Protein AF-A0A963WCE7-F1 (afdb_monomer_lite)

Structure (mmCIF, N/CA/C/O backbone):
data_AF-A0A963WCE7-F1
#
_entry.id   AF-A0A963WCE7-F1
#
loop_
_atom_site.group_PDB
_atom_site.id
_atom_site.type_symbol
_atom_site.label_atom_id
_atom_site.label_alt_id
_atom_site.label_comp_id
_atom_site.label_asym_id
_atom_site.label_entity_id
_atom_site.label_seq_id
_atom_site.pdbx_PDB_ins_code
_atom_site.Cartn_x
_atom_site.Cartn_y
_atom_site.Cartn_z
_atom_site.occupancy
_atom_site.B_iso_or_equiv
_atom_site.auth_seq_id
_atom_site.auth_comp_id
_atom_site.auth_asym_id
_atom_site.auth_atom_id
_atom_site.pdbx_PDB_model_num
ATOM 1 N N . LEU A 1 1 ? -7.561 3.337 9.18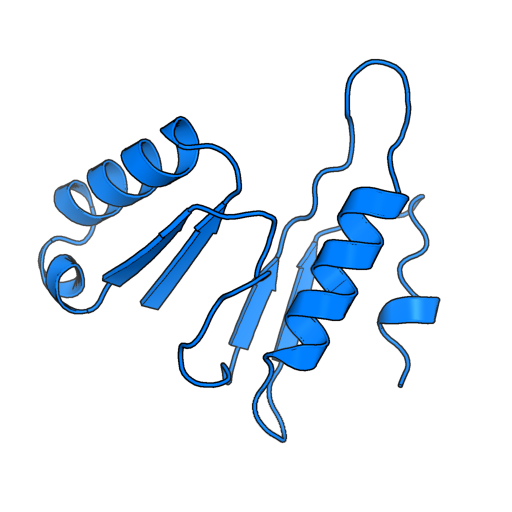7 1.00 94.06 1 LEU A N 1
ATOM 2 C CA . LEU A 1 1 ? -7.026 3.297 7.800 1.00 94.06 1 LEU A CA 1
ATOM 3 C C . LEU A 1 1 ? -5.554 3.707 7.809 1.00 94.06 1 LEU A C 1
ATOM 5 O O . LEU A 1 1 ? -5.198 4.544 8.626 1.00 94.06 1 LEU A O 1
ATOM 9 N N . VAL A 1 2 ? -4.690 3.129 6.970 1.00 97.56 2 VAL A N 1
ATOM 10 C CA . VAL A 1 2 ? -3.263 3.503 6.896 1.00 97.56 2 VAL A CA 1
ATOM 11 C C . VAL A 1 2 ? -2.935 3.943 5.472 1.00 97.56 2 VAL A C 1
ATOM 13 O O . VAL A 1 2 ? -3.241 3.217 4.533 1.00 97.56 2 VAL A O 1
ATOM 16 N N . PHE A 1 3 ? -2.306 5.106 5.326 1.00 97.75 3 PHE A N 1
ATOM 17 C CA . PHE A 1 3 ? -1.722 5.589 4.072 1.00 97.75 3 PHE A CA 1
ATOM 18 C C . PHE A 1 3 ? -0.202 5.462 4.157 1.00 97.75 3 PHE A C 1
ATOM 20 O O . PHE A 1 3 ? 0.369 5.864 5.170 1.00 97.75 3 PHE A O 1
ATOM 27 N N . ALA A 1 4 ? 0.448 4.915 3.134 1.00 97.94 4 ALA A N 1
ATOM 28 C CA . ALA A 1 4 ? 1.893 4.708 3.108 1.00 97.94 4 ALA A CA 1
ATOM 29 C C . ALA A 1 4 ? 2.484 5.239 1.802 1.00 97.94 4 ALA A C 1
ATOM 31 O O . ALA A 1 4 ? 1.923 4.974 0.742 1.00 97.94 4 ALA A O 1
ATOM 32 N N . ASP A 1 5 ? 3.574 5.997 1.893 1.00 97.19 5 ASP A N 1
ATOM 33 C CA . ASP A 1 5 ? 4.271 6.572 0.740 1.00 97.19 5 ASP A CA 1
ATOM 34 C C . ASP A 1 5 ? 5.701 6.986 1.136 1.00 97.19 5 ASP A C 1
ATOM 36 O O . ASP A 1 5 ? 5.943 7.370 2.286 1.00 97.19 5 ASP A O 1
ATOM 40 N N . GLU A 1 6 ? 6.637 6.945 0.188 1.00 95.31 6 GLU A N 1
ATOM 41 C CA . GLU A 1 6 ? 8.016 7.423 0.378 1.00 95.31 6 GLU A CA 1
ATOM 42 C C . GLU A 1 6 ? 8.134 8.945 0.251 1.00 95.31 6 GLU A C 1
ATOM 44 O O . GLU A 1 6 ? 9.101 9.545 0.715 1.00 95.31 6 GLU A O 1
ATOM 49 N N . SER A 1 7 ? 7.148 9.589 -0.376 1.00 96.12 7 SER A N 1
ATOM 50 C CA . SER A 1 7 ? 7.113 11.027 -0.574 1.00 96.12 7 SER A CA 1
ATOM 51 C C . SER A 1 7 ? 6.449 11.724 0.608 1.00 96.12 7 SER A C 1
ATOM 53 O O . SER A 1 7 ? 5.239 11.617 0.841 1.00 96.12 7 SER A O 1
ATOM 55 N N . ALA A 1 8 ? 7.220 12.557 1.309 1.00 97.75 8 ALA A N 1
ATOM 56 C CA . ALA A 1 8 ? 6.695 13.442 2.348 1.00 97.75 8 ALA A CA 1
ATOM 57 C C . ALA A 1 8 ? 5.535 14.319 1.832 1.00 97.75 8 ALA A C 1
ATOM 59 O O . ALA A 1 8 ? 4.571 14.575 2.560 1.00 97.75 8 ALA A O 1
ATOM 60 N N . MET A 1 9 ? 5.591 14.741 0.562 1.00 98.31 9 MET A N 1
ATOM 61 C CA . MET A 1 9 ? 4.532 15.529 -0.073 1.00 98.31 9 MET A CA 1
ATOM 62 C C . MET A 1 9 ? 3.258 14.714 -0.303 1.00 98.31 9 MET A C 1
ATOM 64 O O . MET A 1 9 ? 2.162 15.233 -0.078 1.00 98.31 9 MET A O 1
ATOM 68 N N . ALA A 1 10 ? 3.374 13.449 -0.715 1.00 98.12 10 ALA A N 1
ATOM 69 C CA . ALA A 1 10 ? 2.219 12.569 -0.883 1.00 98.12 10 ALA A CA 1
ATOM 70 C C . ALA A 1 10 ? 1.533 12.305 0.466 1.00 98.12 10 ALA A C 1
ATOM 72 O O . ALA A 1 10 ? 0.313 12.436 0.574 1.00 98.12 10 ALA A O 1
ATOM 73 N N . ILE A 1 11 ? 2.313 12.065 1.527 1.00 98.38 11 ILE A N 1
ATOM 74 C CA . ILE A 1 11 ? 1.793 11.911 2.893 1.00 98.38 11 ILE A CA 1
ATOM 75 C C . ILE A 1 11 ? 1.074 13.172 3.376 1.00 98.38 11 ILE A C 1
ATOM 77 O O . ILE A 1 11 ? -0.033 13.083 3.914 1.00 98.38 11 ILE A O 1
ATOM 81 N N . ALA A 1 12 ? 1.667 14.352 3.178 1.00 98.44 12 ALA A N 1
ATOM 82 C CA . ALA A 1 12 ? 1.031 15.616 3.541 1.00 98.44 12 ALA A CA 1
ATOM 83 C C . ALA A 1 12 ? -0.275 15.841 2.755 1.00 98.44 12 ALA A C 1
ATOM 85 O O . ALA A 1 12 ? -1.295 16.216 3.337 1.00 98.44 12 ALA A O 1
ATOM 86 N N . SER A 1 13 ? -0.270 15.532 1.457 1.00 98.62 13 SER A N 1
ATOM 87 C CA . SER A 1 13 ? -1.449 15.638 0.588 1.00 98.62 13 SER A CA 1
ATOM 88 C C . SER A 1 13 ? -2.564 14.682 1.018 1.00 98.62 13 SER A C 1
ATOM 90 O O . SER A 1 13 ? -3.725 15.084 1.099 1.00 98.62 13 SER A O 1
ATOM 92 N N . ALA A 1 14 ? -2.227 13.436 1.363 1.00 98.19 14 ALA A N 1
ATOM 93 C CA . ALA A 1 14 ? -3.179 12.457 1.877 1.00 98.19 14 ALA A CA 1
ATOM 94 C C . ALA A 1 14 ? -3.810 12.923 3.198 1.00 98.19 14 ALA A C 1
ATOM 96 O O . ALA A 1 14 ? -5.031 12.860 3.343 1.00 98.19 14 ALA A O 1
ATOM 97 N N . ARG A 1 15 ? -3.011 13.461 4.134 1.00 98.12 15 ARG A N 1
ATOM 98 C CA . ARG A 1 15 ? -3.524 14.048 5.388 1.00 98.12 15 ARG A CA 1
ATOM 99 C C . ARG A 1 15 ? -4.502 15.189 5.121 1.00 98.12 15 ARG A C 1
ATOM 101 O O . ARG A 1 15 ? 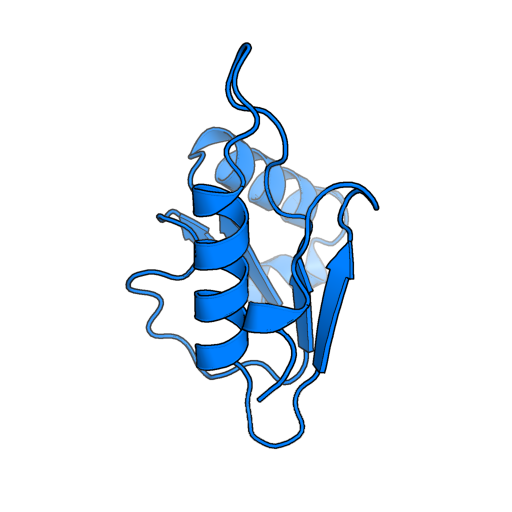-5.584 15.205 5.704 1.00 98.12 15 ARG A O 1
ATOM 108 N N . GLY A 1 16 ? -4.148 16.108 4.220 1.00 98.25 16 GLY A N 1
ATOM 109 C CA . GLY A 1 16 ? -5.016 17.221 3.831 1.00 98.25 16 GLY A CA 1
ATOM 110 C C . GLY A 1 16 ? -6.330 16.755 3.199 1.00 98.25 16 GLY A C 1
ATOM 111 O O . GLY A 1 16 ? -7.398 17.261 3.538 1.00 98.25 16 GLY A O 1
ATOM 112 N N . ASN A 1 17 ? -6.273 15.743 2.331 1.00 98.38 17 ASN A N 1
ATOM 113 C CA . ASN A 1 17 ? -7.465 15.162 1.716 1.00 98.38 17 ASN A CA 1
ATOM 114 C C . ASN A 1 17 ? -8.376 14.481 2.740 1.00 98.38 17 ASN A C 1
ATOM 116 O O . ASN A 1 17 ? -9.582 14.702 2.688 1.00 98.38 17 ASN A O 1
ATOM 120 N N . VAL A 1 18 ? -7.823 13.714 3.685 1.00 98.25 18 VAL A N 1
ATOM 121 C CA . VAL A 1 18 ? -8.606 13.093 4.767 1.00 98.25 18 VAL A CA 1
ATOM 122 C C . VAL A 1 18 ? -9.318 14.160 5.595 1.00 98.25 18 VAL A C 1
ATOM 124 O O . VAL A 1 18 ? -10.535 14.098 5.740 1.00 98.25 18 VAL A O 1
ATOM 127 N N . ALA A 1 19 ? -8.590 15.180 6.058 1.00 97.00 19 ALA A N 1
ATOM 128 C CA . ALA A 1 19 ? -9.164 16.251 6.872 1.00 97.00 19 ALA A CA 1
ATOM 129 C C . ALA A 1 19 ? -10.281 17.023 6.147 1.00 97.00 19 ALA A C 1
ATOM 131 O O . ALA A 1 19 ? -11.235 17.466 6.779 1.00 97.00 19 ALA A O 1
ATOM 132 N N . ARG A 1 20 ? -10.170 17.186 4.822 1.00 98.06 20 ARG A N 1
ATOM 133 C CA . ARG A 1 20 ? -11.123 17.961 4.017 1.00 98.06 20 ARG A CA 1
ATOM 134 C C . ARG A 1 20 ? -12.332 17.156 3.543 1.00 98.06 20 ARG A C 1
ATOM 136 O O . ARG A 1 20 ? -13.421 17.711 3.456 1.00 98.06 20 ARG A O 1
ATOM 143 N N . LEU A 1 21 ? -12.133 15.901 3.145 1.00 97.69 21 LEU A N 1
ATOM 144 C CA . LEU A 1 21 ? -13.158 15.098 2.466 1.00 97.69 21 LEU A CA 1
ATOM 145 C C . LEU A 1 21 ? -13.879 14.133 3.406 1.00 97.69 21 LEU A C 1
ATOM 147 O O . LEU A 1 21 ? -15.033 13.805 3.153 1.00 97.69 21 LEU A O 1
ATOM 151 N N . VAL A 1 22 ? -13.204 13.666 4.458 1.00 96.44 22 VAL A N 1
ATOM 152 C CA . VAL A 1 22 ? -13.722 12.668 5.405 1.00 96.44 22 VAL A CA 1
ATOM 153 C C . VAL A 1 22 ? -13.280 12.999 6.842 1.00 96.44 22 VAL A C 1
ATOM 155 O O . VAL A 1 22 ? -12.590 12.198 7.477 1.00 96.44 22 VAL A O 1
ATOM 158 N N . PRO A 1 23 ? -13.647 14.184 7.372 1.00 95.62 23 PRO A N 1
ATOM 159 C CA . PRO A 1 23 ? -13.158 14.672 8.665 1.00 95.62 23 PRO A CA 1
ATOM 160 C C . PRO A 1 23 ? -13.448 13.715 9.829 1.00 95.62 23 PRO A C 1
ATOM 162 O O . PRO A 1 23 ? -12.602 13.560 10.708 1.00 95.62 23 PRO A O 1
ATOM 165 N N . ASP A 1 24 ? -14.579 13.008 9.796 1.00 96.94 24 ASP A N 1
ATOM 166 C CA . ASP A 1 24 ? -14.975 12.057 10.843 1.00 96.94 24 ASP A CA 1
ATOM 167 C C . ASP A 1 24 ? -14.013 10.862 10.963 1.00 96.94 24 ASP A C 1
ATOM 169 O O . ASP A 1 24 ? -13.860 10.290 12.037 1.00 96.94 24 ASP A O 1
ATOM 173 N N . LEU A 1 25 ? -13.315 10.508 9.877 1.00 93.75 25 LEU A N 1
ATOM 174 C CA . LEU A 1 25 ? -12.339 9.413 9.856 1.00 93.75 25 LEU A CA 1
ATOM 175 C C . LEU A 1 25 ? -10.915 9.869 10.188 1.00 93.75 25 LEU A C 1
ATOM 177 O O . LEU A 1 25 ? -10.006 9.036 10.245 1.00 93.75 25 LEU A O 1
ATOM 181 N N . ALA A 1 26 ? -10.678 11.169 10.385 1.00 92.75 26 ALA A N 1
ATOM 182 C CA . ALA A 1 26 ? -9.329 11.698 10.559 1.00 92.75 26 ALA A CA 1
ATOM 183 C C . ALA A 1 26 ? -8.609 11.095 11.778 1.00 92.75 26 ALA A C 1
ATOM 185 O O . ALA A 1 26 ? -7.416 10.802 11.687 1.00 92.75 26 ALA A O 1
ATOM 186 N N . GLY A 1 27 ? -9.332 10.846 12.879 1.00 93.88 27 GLY A N 1
ATOM 187 C CA . GLY A 1 27 ? -8.790 10.214 14.091 1.00 93.88 27 GLY A CA 1
ATOM 188 C C . GLY A 1 27 ? -8.381 8.747 13.908 1.00 93.88 27 GLY A C 1
ATOM 189 O O . GLY A 1 27 ? -7.461 8.274 14.573 1.00 93.88 27 GLY A O 1
ATOM 190 N N . ASP A 1 28 ? -8.997 8.053 12.949 1.00 95.31 28 ASP A N 1
ATOM 191 C CA . ASP A 1 28 ? -8.751 6.635 12.660 1.00 95.31 28 ASP A CA 1
ATOM 192 C C . ASP A 1 28 ? -7.720 6.420 11.539 1.00 95.31 28 ASP A C 1
ATOM 194 O O . ASP A 1 28 ? -7.374 5.281 11.184 1.00 95.31 28 ASP A O 1
ATOM 198 N N . CYS A 1 29 ? -7.227 7.508 10.942 1.00 96.69 29 CYS A N 1
ATOM 199 C CA . CYS A 1 29 ? -6.238 7.477 9.876 1.00 96.69 29 CYS A CA 1
ATOM 200 C C . CYS A 1 29 ? -4.812 7.573 10.427 1.00 96.69 29 CYS A C 1
ATOM 202 O O . CYS A 1 29 ? -4.447 8.486 11.164 1.00 96.69 29 CYS A O 1
ATOM 204 N N . ARG A 1 30 ? -3.960 6.641 10.004 1.00 97.00 30 ARG A N 1
ATOM 205 C CA . ARG A 1 30 ? -2.516 6.653 10.241 1.00 97.00 30 ARG A CA 1
ATOM 206 C C . ARG A 1 30 ? -1.798 6.901 8.925 1.00 97.00 30 ARG A C 1
ATOM 208 O O . ARG A 1 30 ? -2.284 6.521 7.864 1.00 97.00 30 ARG A O 1
ATOM 215 N N . PHE A 1 31 ? -0.623 7.510 8.999 1.00 97.56 31 PHE A N 1
ATOM 216 C CA . PHE A 1 31 ? 0.166 7.831 7.816 1.00 97.56 31 PHE A CA 1
ATOM 217 C C . PHE A 1 31 ? 1.612 7.420 8.065 1.00 97.56 31 PHE A C 1
ATOM 219 O O . PHE A 1 31 ? 2.237 7.891 9.017 1.00 97.56 31 PHE A O 1
ATOM 226 N N . HIS A 1 32 ? 2.105 6.522 7.226 1.00 97.50 32 HIS A N 1
ATOM 227 C CA . HIS A 1 32 ? 3.441 5.961 7.265 1.00 97.50 32 HIS A CA 1
ATOM 228 C C . HIS A 1 32 ? 4.270 6.593 6.149 1.00 97.50 32 HIS A C 1
ATOM 230 O O . HIS A 1 32 ? 4.060 6.315 4.976 1.00 97.50 32 HIS A O 1
ATOM 236 N N . HIS A 1 33 ? 5.189 7.473 6.525 1.00 97.75 33 HIS A N 1
ATOM 237 C CA . HIS A 1 33 ? 6.187 7.996 5.602 1.00 97.75 33 HIS A CA 1
ATOM 238 C C . HIS A 1 33 ? 7.403 7.074 5.645 1.00 97.75 33 HIS A C 1
ATOM 240 O O . HIS A 1 33 ? 8.042 6.969 6.695 1.00 97.75 33 HIS A O 1
ATOM 246 N N . GLY A 1 34 ? 7.691 6.389 4.546 1.00 95.31 34 GLY A N 1
ATOM 247 C CA . GLY A 1 34 ? 8.740 5.382 4.515 1.00 95.31 34 GLY A CA 1
ATOM 248 C C . GLY A 1 34 ? 8.875 4.708 3.160 1.00 95.31 34 GLY A C 1
ATOM 249 O O . GLY A 1 34 ? 8.068 4.906 2.258 1.00 95.31 34 GLY A O 1
ATOM 250 N N . ASP A 1 35 ? 9.918 3.900 3.030 1.00 94.44 35 ASP A N 1
ATOM 251 C CA . ASP A 1 35 ? 10.188 3.129 1.824 1.00 94.44 35 ASP A CA 1
ATOM 252 C C . ASP A 1 35 ? 9.202 1.950 1.707 1.00 94.44 35 ASP A C 1
ATOM 254 O O . ASP A 1 35 ? 9.420 0.856 2.246 1.00 94.44 35 ASP A O 1
ATOM 258 N N . GLY A 1 36 ? 8.072 2.210 1.046 1.00 94.06 36 GLY A N 1
ATOM 259 C CA . GLY A 1 36 ? 6.953 1.281 0.954 1.00 94.06 36 GLY A CA 1
ATOM 260 C C . GLY A 1 36 ? 6.349 0.990 2.328 1.00 94.06 36 GLY A C 1
ATOM 261 O O . GLY A 1 36 ? 5.766 1.870 2.953 1.00 94.06 36 GLY A O 1
ATOM 262 N N . LEU A 1 37 ? 6.468 -0.257 2.791 1.00 96.12 37 LEU A N 1
ATOM 263 C CA . LEU A 1 37 ? 6.085 -0.674 4.151 1.00 96.12 37 LEU A CA 1
ATOM 264 C C . LEU A 1 37 ? 7.298 -1.086 4.998 1.00 96.12 37 LEU A C 1
ATOM 266 O O . LEU A 1 37 ? 7.157 -1.787 6.003 1.00 96.12 37 LEU A O 1
ATOM 270 N N . LEU A 1 38 ? 8.512 -0.699 4.596 1.00 94.00 38 LEU A N 1
ATOM 271 C CA . LEU A 1 38 ? 9.700 -0.954 5.401 1.00 94.00 38 LEU A CA 1
ATOM 272 C C . LEU A 1 38 ? 9.589 -0.227 6.750 1.00 94.00 38 LEU A C 1
ATOM 274 O O . LEU A 1 38 ? 9.243 0.948 6.812 1.00 94.00 38 LEU A O 1
ATOM 278 N N . ALA A 1 39 ? 9.905 -0.932 7.839 1.00 92.62 39 ALA A N 1
ATOM 279 C CA . ALA A 1 39 ? 9.775 -0.435 9.214 1.00 92.62 39 ALA A CA 1
ATOM 280 C C . ALA A 1 39 ? 8.341 -0.047 9.637 1.00 92.62 39 ALA A C 1
ATOM 282 O O . ALA A 1 39 ? 8.153 0.577 10.684 1.00 92.62 39 ALA A O 1
ATOM 283 N N . TYR A 1 40 ? 7.315 -0.444 8.878 1.00 95.94 40 TYR A N 1
ATOM 284 C CA . TYR A 1 40 ? 5.944 -0.393 9.364 1.00 95.94 40 TYR A CA 1
ATOM 285 C C . TYR A 1 40 ? 5.759 -1.414 10.498 1.00 95.94 40 TYR A C 1
ATOM 287 O O . TYR A 1 40 ? 5.940 -2.611 10.314 1.00 95.94 40 TYR A O 1
ATOM 295 N N . THR A 1 41 ? 5.401 -0.935 11.690 1.00 94.19 41 THR A N 1
ATOM 296 C CA . THR A 1 41 ? 5.216 -1.763 12.901 1.00 94.19 41 THR A CA 1
ATOM 297 C C . THR A 1 41 ? 3.751 -1.902 13.316 1.00 94.19 41 THR A C 1
ATOM 299 O O . THR A 1 41 ? 3.447 -2.349 14.422 1.00 94.19 41 THR A O 1
ATOM 302 N N . GLY A 1 42 ? 2.821 -1.476 12.457 1.00 93.62 42 GLY A N 1
ATOM 303 C CA . GLY A 1 42 ? 1.395 -1.637 12.714 1.00 93.62 42 GLY A CA 1
ATOM 304 C C . GLY A 1 42 ? 0.917 -3.075 12.505 1.00 93.62 42 GLY A C 1
ATOM 305 O O . GLY A 1 42 ? 1.670 -3.960 12.107 1.00 93.62 42 GLY A O 1
ATOM 306 N N . ALA A 1 43 ? -0.364 -3.304 12.788 1.00 94.44 43 ALA A N 1
ATOM 307 C CA . ALA A 1 43 ? -0.977 -4.614 12.611 1.00 94.44 43 ALA A CA 1
ATOM 308 C C . ALA A 1 43 ? -1.034 -5.019 11.129 1.00 94.44 43 ALA A C 1
ATOM 310 O O . ALA A 1 43 ? -1.170 -4.169 10.246 1.00 94.44 43 ALA A O 1
ATOM 311 N N . ALA A 1 44 ? -0.990 -6.329 10.878 1.00 95.88 44 ALA A N 1
ATOM 312 C CA 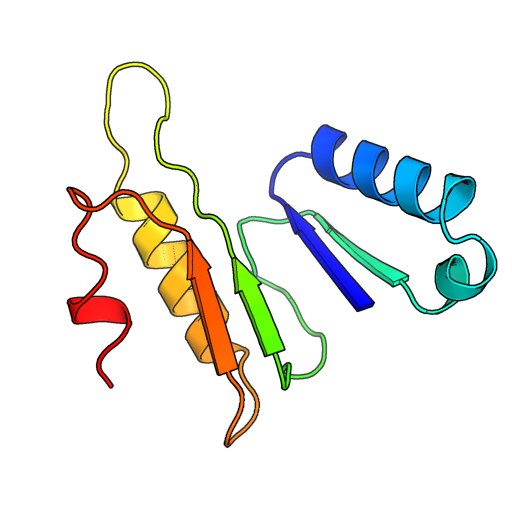. ALA A 1 44 ? -1.218 -6.881 9.551 1.00 95.88 44 ALA A CA 1
ATOM 313 C C . ALA A 1 44 ? -2.628 -6.521 9.043 1.00 95.88 44 ALA A C 1
ATOM 315 O O . ALA A 1 44 ? -3.597 -6.498 9.805 1.00 95.88 44 ALA A O 1
ATOM 316 N N . ALA A 1 45 ? -2.740 -6.226 7.751 1.00 97.38 45 ALA A N 1
ATOM 317 C CA . ALA A 1 45 ? -3.960 -5.733 7.132 1.00 97.38 45 ALA A CA 1
ATOM 318 C C . ALA A 1 45 ? -4.801 -6.872 6.538 1.00 97.38 45 ALA A C 1
ATOM 320 O O . ALA A 1 45 ? -4.277 -7.790 5.912 1.00 97.38 45 ALA A O 1
ATOM 321 N N . GLY A 1 46 ? -6.127 -6.780 6.672 1.00 98.06 46 GLY A N 1
ATOM 322 C CA . GLY A 1 46 ? -7.051 -7.661 5.944 1.00 98.06 46 GLY A CA 1
ATOM 323 C C . GLY A 1 46 ? -7.180 -7.307 4.456 1.00 98.06 46 GLY A C 1
ATOM 324 O O . GLY A 1 46 ? -7.522 -8.162 3.645 1.00 98.06 46 GLY A O 1
ATOM 325 N N . LEU A 1 47 ? -6.883 -6.060 4.083 1.00 97.94 47 LEU A N 1
ATOM 326 C CA . LEU A 1 47 ? -6.905 -5.575 2.705 1.00 97.94 47 LEU A CA 1
ATOM 327 C C . LEU A 1 47 ? -5.775 -4.569 2.497 1.00 97.94 47 LEU A C 1
ATOM 329 O O . LEU A 1 47 ? -5.648 -3.614 3.265 1.00 97.94 47 LEU A O 1
ATOM 333 N N . ILE A 1 48 ? -5.002 -4.754 1.431 1.00 97.94 48 ILE A N 1
ATOM 334 C CA . ILE A 1 48 ? -4.028 -3.775 0.946 1.00 97.94 48 ILE A CA 1
ATOM 335 C C . ILE A 1 48 ? -4.404 -3.386 -0.482 1.00 97.94 48 ILE A C 1
ATOM 337 O O . ILE A 1 48 ? -4.606 -4.247 -1.338 1.00 97.94 48 ILE A O 1
ATOM 341 N N . LEU A 1 49 ? -4.484 -2.079 -0.734 1.00 97.81 49 LEU A N 1
ATOM 342 C CA . LEU A 1 49 ? -4.658 -1.500 -2.064 1.00 97.81 49 LEU A CA 1
ATOM 343 C C . LEU A 1 49 ? -3.325 -0.893 -2.493 1.00 97.81 49 LEU A C 1
ATOM 345 O O . LEU A 1 49 ? -2.770 -0.071 -1.765 1.00 97.81 49 LEU A O 1
ATOM 349 N N . CYS A 1 50 ? -2.804 -1.300 -3.646 1.00 96.19 50 CYS A N 1
ATOM 350 C CA . CYS A 1 50 ? -1.485 -0.871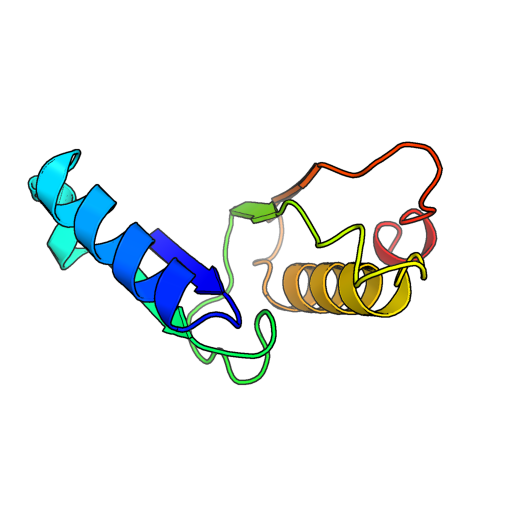 -4.093 1.00 96.19 50 CYS A CA 1
ATOM 351 C C . CYS A 1 50 ? -1.478 -0.574 -5.596 1.00 96.19 50 CYS A C 1
ATOM 353 O O . CYS A 1 50 ? -1.910 -1.389 -6.411 1.00 96.19 50 CYS A O 1
ATOM 355 N N . ASN A 1 51 ? -0.962 0.599 -5.954 1.00 94.31 51 ASN A N 1
ATOM 356 C CA . ASN A 1 51 ? -0.623 0.975 -7.323 1.00 94.31 51 ASN A CA 1
ATOM 357 C C . ASN A 1 51 ? 0.881 1.295 -7.344 1.00 94.31 51 ASN A C 1
ATOM 359 O O . ASN A 1 51 ? 1.249 2.422 -7.006 1.00 94.31 51 ASN A O 1
ATOM 363 N N . PRO A 1 52 ? 1.754 0.307 -7.614 1.00 91.19 52 PRO A N 1
ATOM 364 C CA . PRO A 1 52 ? 3.195 0.494 -7.527 1.00 91.19 52 PRO A CA 1
ATOM 365 C C . PRO A 1 52 ? 3.710 1.533 -8.532 1.00 91.19 52 PRO A C 1
ATOM 367 O O . PRO A 1 52 ? 3.098 1.730 -9.587 1.00 91.19 52 PRO A O 1
ATOM 370 N N . PRO A 1 53 ? 4.867 2.161 -8.261 1.00 88.00 53 PRO A N 1
ATOM 371 C CA . PRO A 1 53 ? 5.513 3.018 -9.244 1.00 88.00 53 PRO A CA 1
ATOM 372 C C . PRO A 1 53 ? 5.866 2.209 -10.498 1.00 88.00 53 PRO A C 1
ATOM 374 O O . PRO A 1 53 ? 6.239 1.038 -10.426 1.00 88.00 53 PRO A O 1
ATOM 377 N N . PHE A 1 54 ? 5.743 2.846 -11.661 1.00 77.75 54 PHE A N 1
ATOM 378 C CA . PHE A 1 54 ? 5.995 2.216 -12.961 1.00 77.75 54 PHE A CA 1
ATOM 379 C C . PHE A 1 54 ? 7.031 2.970 -13.811 1.00 77.75 54 PHE A C 1
ATOM 381 O O . PHE A 1 54 ? 7.550 2.409 -14.775 1.00 77.75 54 PHE A O 1
ATOM 388 N N . HIS A 1 55 ? 7.388 4.203 -13.431 1.00 67.81 55 HIS A N 1
ATOM 389 C CA . HIS A 1 55 ? 8.443 4.995 -14.064 1.00 67.81 55 HIS A CA 1
ATOM 390 C C . HIS A 1 55 ? 9.259 5.760 -13.016 1.00 67.81 55 HIS A C 1
ATOM 392 O O . HIS A 1 55 ? 8.697 6.507 -12.219 1.00 67.81 55 HIS A O 1
ATOM 398 N N . LEU A 1 56 ? 10.584 5.627 -13.078 1.00 58.69 56 LEU A N 1
ATOM 399 C CA . LEU A 1 56 ? 11.541 6.546 -12.464 1.00 58.69 56 LEU A CA 1
ATOM 400 C C . LEU A 1 56 ? 12.434 7.060 -13.607 1.00 58.69 56 LEU A C 1
ATOM 402 O O . LEU A 1 56 ? 13.386 6.402 -14.022 1.00 58.69 56 LEU A O 1
ATOM 406 N N . ASN A 1 57 ? 12.089 8.219 -14.179 1.00 59.91 57 ASN A N 1
ATOM 407 C CA . ASN A 1 57 ? 12.684 8.760 -15.415 1.00 59.91 57 ASN A CA 1
ATOM 408 C C . ASN A 1 57 ? 12.544 7.811 -16.636 1.00 59.91 57 ASN A C 1
ATOM 410 O O . ASN A 1 57 ? 11.461 7.290 -16.891 1.00 59.91 57 ASN A O 1
ATOM 414 N N . HIS A 1 58 ? 13.613 7.623 -17.426 1.00 44.34 58 HIS A N 1
ATOM 415 C CA . HIS A 1 58 ? 13.640 6.811 -18.656 1.00 44.34 58 HIS A CA 1
ATOM 416 C C . HIS A 1 58 ? 13.798 5.297 -18.419 1.00 44.34 58 HIS A C 1
ATOM 418 O O . HIS A 1 58 ? 13.809 4.536 -19.386 1.00 44.34 58 HIS A O 1
ATOM 424 N N . ALA A 1 59 ? 13.928 4.847 -17.167 1.00 50.78 59 ALA A N 1
ATOM 425 C CA . ALA A 1 59 ? 14.054 3.433 -16.833 1.00 50.78 59 ALA A CA 1
ATOM 426 C C . ALA A 1 59 ? 12.775 2.929 -16.151 1.00 50.78 59 ALA A C 1
ATOM 428 O O . ALA A 1 59 ? 12.270 3.517 -15.192 1.00 50.78 59 ALA A O 1
ATOM 429 N N . VAL A 1 60 ? 12.243 1.824 -16.668 1.00 56.25 60 VAL A N 1
ATOM 430 C CA . VAL A 1 60 ? 11.189 1.055 -16.007 1.00 56.25 60 VAL A CA 1
ATOM 431 C C . VAL A 1 60 ? 11.827 0.369 -14.804 1.00 56.25 60 VAL A C 1
ATOM 433 O O . VAL A 1 60 ? 12.546 -0.616 -14.963 1.00 56.25 60 VAL A O 1
ATOM 436 N N . ASP A 1 61 ? 11.598 0.901 -13.604 1.00 64.69 61 ASP A N 1
ATOM 437 C CA . ASP A 1 61 ? 12.068 0.260 -12.378 1.00 64.69 61 ASP A CA 1
ATOM 438 C C . ASP A 1 61 ? 11.019 -0.732 -11.859 1.00 64.69 61 ASP A C 1
ATOM 440 O O . ASP A 1 61 ? 10.231 -0.476 -10.948 1.00 64.69 61 ASP A O 1
ATOM 444 N N . GLU A 1 62 ? 11.024 -1.909 -12.473 1.00 70.19 62 GLU A N 1
ATOM 445 C CA . GLU A 1 62 ? 10.245 -3.060 -12.025 1.00 70.19 62 GLU A CA 1
ATOM 446 C C . GLU A 1 62 ? 10.719 -3.578 -10.646 1.00 70.19 62 GLU A C 1
ATOM 448 O O . GLU A 1 62 ? 9.988 -4.284 -9.948 1.00 70.19 62 GLU A O 1
ATOM 453 N N . TYR A 1 63 ? 11.942 -3.243 -10.215 1.00 81.12 63 TYR A N 1
ATOM 454 C CA . TYR A 1 63 ? 12.478 -3.663 -8.921 1.00 81.12 63 TYR A CA 1
ATOM 455 C C . TYR A 1 63 ? 11.768 -2.958 -7.760 1.00 81.12 63 TYR A C 1
ATOM 457 O O . TYR A 1 63 ? 11.338 -3.638 -6.822 1.00 81.12 63 TYR A O 1
ATOM 465 N N . ALA A 1 64 ? 11.556 -1.642 -7.845 1.00 85.75 64 ALA A N 1
ATOM 466 C CA . ALA A 1 64 ? 10.818 -0.890 -6.827 1.00 85.75 64 ALA A CA 1
ATOM 467 C C . ALA A 1 64 ? 9.398 -1.446 -6.624 1.00 85.75 64 ALA A C 1
ATOM 469 O O . ALA A 1 64 ? 8.992 -1.747 -5.497 1.00 85.75 64 ALA A O 1
ATOM 470 N N . GLY A 1 65 ? 8.675 -1.677 -7.723 1.00 89.31 65 GLY A N 1
ATOM 471 C CA . GLY A 1 65 ? 7.324 -2.223 -7.671 1.00 89.31 65 GLY A CA 1
ATOM 472 C C . GLY A 1 65 ? 7.270 -3.640 -7.097 1.00 89.31 65 GLY A C 1
ATOM 473 O O . GLY A 1 65 ? 6.445 -3.922 -6.224 1.00 89.31 65 GLY A O 1
ATOM 474 N N . ARG A 1 66 ? 8.160 -4.545 -7.531 1.00 89.12 66 ARG A N 1
ATOM 475 C CA . ARG A 1 66 ? 8.217 -5.919 -6.995 1.00 89.12 66 ARG A CA 1
ATOM 476 C C . ARG A 1 66 ? 8.530 -5.945 -5.506 1.00 89.12 66 ARG A C 1
ATOM 478 O O . ARG A 1 66 ? 7.934 -6.730 -4.769 1.00 89.12 66 ARG A O 1
ATOM 485 N N . ARG A 1 67 ? 9.438 -5.079 -5.051 1.00 90.62 67 ARG A N 1
ATOM 486 C CA . ARG A 1 67 ? 9.770 -4.957 -3.631 1.00 90.62 67 ARG A CA 1
ATOM 487 C C . ARG A 1 67 ? 8.566 -4.487 -2.822 1.00 90.62 67 ARG A C 1
ATOM 489 O O . ARG A 1 67 ? 8.270 -5.095 -1.796 1.00 90.62 67 ARG A O 1
ATOM 496 N N . LEU A 1 68 ? 7.841 -3.480 -3.310 1.00 93.88 68 LEU A N 1
ATOM 497 C CA . LEU A 1 68 ? 6.614 -3.016 -2.667 1.00 93.88 68 LEU A CA 1
ATOM 498 C C . LEU A 1 68 ? 5.558 -4.129 -2.602 1.00 93.88 68 LEU A C 1
ATOM 500 O O . LEU A 1 68 ? 5.005 -4.381 -1.536 1.00 93.88 68 LEU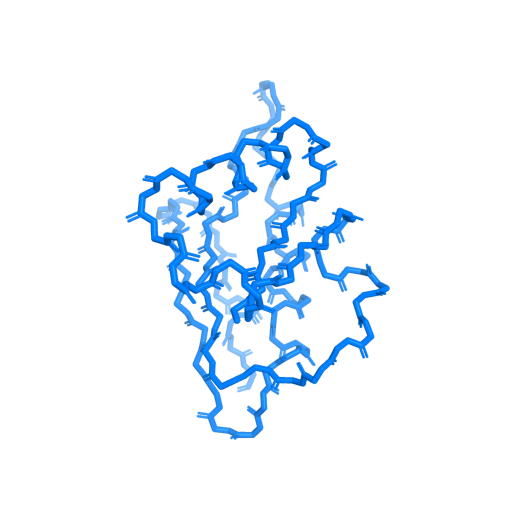 A O 1
ATOM 504 N N . ALA A 1 69 ? 5.339 -4.868 -3.693 1.00 92.69 69 ALA A N 1
ATOM 505 C CA . ALA A 1 69 ? 4.405 -5.996 -3.705 1.00 92.69 69 ALA A CA 1
ATOM 506 C C . ALA A 1 69 ? 4.788 -7.086 -2.682 1.00 92.69 69 ALA A C 1
ATOM 508 O O . ALA A 1 69 ? 3.925 -7.594 -1.962 1.00 92.69 69 ALA A O 1
ATOM 509 N N . ALA A 1 70 ? 6.081 -7.404 -2.553 1.00 92.44 70 ALA A N 1
ATOM 510 C CA . ALA A 1 70 ? 6.573 -8.356 -1.556 1.00 92.44 70 ALA A CA 1
ATOM 511 C C . ALA A 1 70 ? 6.364 -7.855 -0.116 1.00 92.44 70 ALA A C 1
ATOM 513 O O . ALA A 1 70 ? 5.973 -8.631 0.760 1.00 92.44 70 ALA A O 1
ATOM 514 N N . GLN A 1 71 ? 6.587 -6.561 0.130 1.00 95.00 71 GLN A N 1
ATOM 515 C CA . GLN A 1 71 ? 6.315 -5.930 1.420 1.00 95.00 71 GLN A CA 1
ATOM 516 C C . GLN A 1 71 ? 4.817 -5.946 1.754 1.00 95.00 71 GLN A C 1
ATOM 518 O O . GLN A 1 71 ? 4.464 -6.248 2.893 1.00 95.00 71 GLN A O 1
ATOM 523 N N . CYS A 1 72 ? 3.934 -5.682 0.785 1.00 95.38 72 CYS A N 1
ATOM 524 C CA . CYS A 1 72 ? 2.487 -5.807 0.968 1.00 95.38 72 CYS A CA 1
ATOM 525 C C . CYS A 1 72 ? 2.106 -7.236 1.366 1.00 95.38 72 CYS A C 1
ATOM 527 O O . CYS A 1 72 ? 1.421 -7.426 2.366 1.00 95.38 72 CYS A O 1
ATOM 529 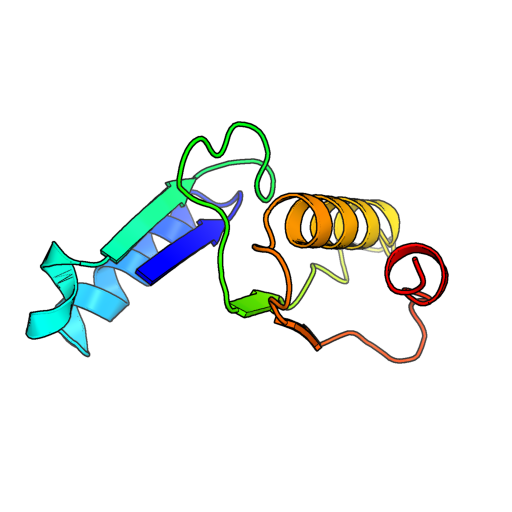N N . ALA A 1 73 ? 2.605 -8.243 0.644 1.00 92.56 73 ALA A N 1
ATOM 530 C CA . ALA A 1 73 ? 2.334 -9.646 0.954 1.00 92.56 73 ALA A CA 1
ATOM 531 C C . ALA A 1 73 ? 2.788 -10.044 2.373 1.00 92.56 73 ALA A C 1
ATOM 533 O O . ALA A 1 73 ? 2.112 -10.826 3.033 1.00 92.56 73 ALA A O 1
ATOM 534 N N . ALA A 1 74 ? 3.907 -9.497 2.863 1.00 93.44 74 ALA A N 1
ATOM 535 C CA . ALA A 1 74 ? 4.404 -9.752 4.219 1.00 93.44 74 ALA A CA 1
ATOM 536 C C . ALA A 1 74 ? 3.555 -9.103 5.332 1.00 93.44 74 ALA A C 1
ATOM 538 O O . ALA A 1 74 ? 3.612 -9.552 6.473 1.00 93.44 74 ALA A O 1
ATOM 539 N N . HIS A 1 75 ? 2.771 -8.072 5.007 1.00 95.88 75 HIS A N 1
ATOM 540 C CA . HIS A 1 75 ? 1.921 -7.345 5.954 1.00 95.88 75 HIS A CA 1
ATOM 541 C C . HIS A 1 75 ? 0.431 -7.683 5.814 1.00 95.88 75 HIS A C 1
ATOM 543 O O . HIS A 1 75 ? -0.406 -6.998 6.403 1.00 95.88 75 HIS A O 1
ATOM 549 N N . LEU A 1 76 ? 0.075 -8.727 5.060 1.00 96.06 76 LEU A N 1
ATOM 550 C CA . LEU A 1 76 ? -1.290 -9.245 5.038 1.00 96.06 76 LEU A CA 1
ATOM 551 C C . LEU A 1 76 ? -1.549 -10.153 6.240 1.00 96.06 76 LEU A C 1
ATOM 553 O O . LEU A 1 76 ? -0.739 -11.010 6.590 1.00 96.06 76 LEU A O 1
ATOM 557 N N . ALA A 1 77 ? -2.715 -9.984 6.856 1.00 97.06 77 ALA A N 1
ATOM 558 C CA . ALA A 1 77 ? -3.234 -10.948 7.812 1.00 97.06 77 ALA A CA 1
ATOM 559 C C . ALA A 1 77 ? -3.546 -12.283 7.100 1.00 97.06 77 ALA A C 1
ATOM 561 O O . ALA A 1 77 ? -3.775 -12.290 5.885 1.00 97.06 77 ALA A O 1
ATOM 562 N N . PRO A 1 78 ? -3.609 -13.417 7.822 1.00 95.00 78 PRO A N 1
ATOM 563 C CA . PRO A 1 78 ? -4.107 -14.668 7.255 1.00 95.00 78 PRO A CA 1
ATOM 564 C C . PRO A 1 78 ? -5.481 -14.477 6.593 1.00 95.00 78 PRO A C 1
ATOM 566 O O . PRO A 1 78 ? -6.396 -13.932 7.206 1.00 95.00 78 PRO A O 1
ATOM 569 N N . GLY A 1 79 ? -5.615 -14.900 5.331 1.00 95.44 79 GLY A N 1
ATOM 570 C CA . GLY A 1 79 ? -6.831 -14.692 4.530 1.00 95.44 79 GLY A CA 1
ATOM 571 C C . GLY A 1 79 ? -7.023 -13.267 3.991 1.00 95.44 79 GLY A C 1
ATOM 572 O O . GLY A 1 79 ? -8.059 -12.983 3.395 1.00 95.44 79 GLY A O 1
ATOM 573 N N . GLY A 1 80 ? -6.053 -12.372 4.192 1.00 96.62 80 GLY A N 1
ATOM 574 C CA . GLY A 1 80 ? -6.079 -11.013 3.663 1.00 96.62 80 GLY A CA 1
ATOM 575 C C . GLY A 1 80 ? -5.921 -10.953 2.143 1.00 96.62 80 GLY A C 1
ATOM 576 O O . GLY A 1 80 ? -5.433 -11.886 1.504 1.00 96.62 80 GLY A O 1
ATOM 577 N N . VAL A 1 81 ? -6.324 -9.824 1.561 1.00 96.50 81 VAL A N 1
ATOM 578 C CA . VAL A 1 81 ? -6.351 -9.616 0.108 1.00 96.50 81 VAL A CA 1
ATOM 579 C C . VAL A 1 81 ? -5.426 -8.469 -0.292 1.00 96.50 81 VAL A C 1
ATOM 581 O O . VAL A 1 81 ? -5.488 -7.379 0.275 1.00 96.50 81 VAL A O 1
ATOM 584 N N . LEU A 1 82 ? -4.599 -8.689 -1.315 1.00 95.50 82 LEU A N 1
ATOM 585 C CA . LEU A 1 82 ? -3.887 -7.627 -2.027 1.00 95.50 82 LEU A CA 1
ATOM 586 C C . LEU A 1 82 ? -4.612 -7.330 -3.342 1.00 95.50 82 LEU A C 1
ATOM 588 O O . LEU A 1 82 ? -4.723 -8.202 -4.201 1.00 95.50 82 LEU A O 1
ATOM 592 N N . CYS A 1 83 ? -5.063 -6.089 -3.514 1.00 95.94 83 CYS A N 1
ATOM 593 C CA . CYS A 1 83 ? -5.535 -5.574 -4.794 1.00 95.94 83 CYS A CA 1
ATOM 594 C C . CYS A 1 83 ? -4.431 -4.713 -5.415 1.00 95.94 83 CYS A C 1
ATOM 596 O O . CYS A 1 83 ? -4.140 -3.616 -4.927 1.00 95.94 83 CYS A O 1
ATOM 598 N N . LEU A 1 84 ? -3.798 -5.239 -6.465 1.00 92.75 84 LEU A N 1
ATOM 599 C CA . LEU A 1 84 ? -2.707 -4.587 -7.179 1.00 92.75 84 LEU A CA 1
ATOM 600 C C . LEU A 1 84 ? -3.205 -4.045 -8.521 1.00 92.75 84 LEU A C 1
ATOM 602 O O . LEU A 1 84 ? -3.763 -4.796 -9.320 1.00 92.75 84 LEU A O 1
ATOM 606 N N . VAL A 1 85 ? -2.945 -2.770 -8.796 1.00 92.06 85 VAL A N 1
ATOM 607 C CA . VAL A 1 85 ? -3.086 -2.199 -10.141 1.00 92.06 85 VAL A CA 1
ATOM 608 C C . VAL A 1 85 ? -1.693 -2.045 -10.730 1.00 92.06 85 VAL A C 1
ATOM 610 O O . VAL A 1 85 ? -0.850 -1.372 -10.151 1.00 92.06 85 VAL A O 1
ATOM 613 N N . ALA A 1 86 ? -1.437 -2.693 -11.863 1.00 87.81 86 ALA A N 1
ATOM 614 C CA . ALA A 1 86 ? -0.145 -2.659 -12.535 1.00 87.81 86 ALA A CA 1
ATOM 615 C C . ALA A 1 86 ? -0.316 -2.704 -14.056 1.00 87.81 86 ALA A C 1
ATOM 617 O O . ALA A 1 86 ? -1.280 -3.268 -14.580 1.00 87.81 86 ALA A O 1
ATOM 618 N N . ASN A 1 87 ? 0.645 -2.127 -14.777 1.00 85.94 87 ASN A N 1
ATOM 619 C CA . ASN A 1 87 ? 0.669 -2.209 -16.232 1.00 85.94 87 ASN A CA 1
ATOM 620 C C . ASN A 1 87 ? 0.946 -3.646 -16.694 1.00 85.94 87 ASN A C 1
ATOM 622 O O . ASN A 1 87 ? 1.856 -4.294 -16.190 1.00 85.94 87 ASN A O 1
ATOM 626 N N . ARG A 1 88 ? 0.227 -4.109 -17.727 1.00 83.94 88 ARG A N 1
ATOM 627 C CA . ARG A 1 88 ? 0.306 -5.491 -18.252 1.00 83.94 88 ARG A CA 1
ATOM 628 C C . ARG A 1 88 ? 1.717 -5.953 -18.645 1.00 83.94 88 ARG A C 1
ATOM 630 O O . ARG A 1 88 ? 1.974 -7.147 -18.666 1.00 83.94 88 ARG A O 1
ATOM 637 N N . HIS A 1 89 ? 2.596 -5.029 -19.024 1.00 82.19 89 HIS A N 1
ATOM 638 C CA . HIS A 1 89 ? 3.962 -5.346 -19.450 1.00 82.19 89 HIS A CA 1
ATOM 639 C C . HIS A 1 89 ? 4.942 -5.553 -18.281 1.00 82.19 89 HIS A C 1
ATOM 641 O O . HIS A 1 89 ? 6.084 -5.918 -18.531 1.00 82.19 89 HIS A O 1
ATOM 647 N N . LEU A 1 90 ? 4.524 -5.301 -17.035 1.00 80.75 90 LEU A N 1
ATOM 648 C CA . LEU A 1 90 ? 5.310 -5.561 -15.828 1.00 80.75 90 LEU A CA 1
ATOM 649 C C . LEU A 1 90 ? 4.897 -6.922 -15.258 1.00 80.75 90 LEU A C 1
ATOM 651 O O . LEU A 1 90 ? 3.716 -7.122 -14.960 1.00 80.75 90 LEU A O 1
ATOM 655 N N . ASP A 1 91 ? 5.840 -7.854 -15.097 1.00 80.00 91 ASP A N 1
ATOM 656 C CA . ASP A 1 91 ? 5.514 -9.204 -14.634 1.00 80.00 91 ASP A CA 1
ATOM 657 C C . ASP A 1 91 ? 5.613 -9.320 -13.109 1.00 80.00 91 ASP A C 1
ATOM 659 O O . ASP A 1 91 ? 6.651 -9.620 -12.516 1.00 80.00 91 ASP A O 1
ATOM 663 N N . TYR A 1 92 ? 4.472 -9.113 -12.456 1.00 82.94 92 TYR A N 1
ATOM 664 C CA . TYR A 1 92 ? 4.322 -9.295 -11.013 1.00 82.94 92 TYR A CA 1
ATOM 665 C C . TYR A 1 92 ? 3.995 -10.738 -10.608 1.00 82.94 92 TYR A C 1
ATOM 667 O O . TYR A 1 92 ? 3.961 -11.045 -9.413 1.00 82.94 92 TYR A O 1
ATOM 675 N N . THR A 1 93 ? 3.772 -11.641 -11.569 1.00 79.12 93 THR A N 1
ATOM 676 C CA . THR A 1 93 ? 3.354 -13.028 -11.315 1.00 79.12 93 THR A CA 1
ATOM 677 C C . THR A 1 93 ? 4.260 -13.761 -10.320 1.00 79.12 93 THR A C 1
ATOM 679 O O . THR A 1 93 ? 3.716 -14.402 -9.417 1.00 79.12 93 THR A O 1
ATOM 682 N N . PRO A 1 94 ? 5.604 -13.650 -10.396 1.00 79.19 94 PRO A N 1
ATOM 683 C CA . PRO A 1 94 ? 6.491 -14.354 -9.470 1.00 79.19 94 PRO A CA 1
ATOM 684 C C . PRO A 1 94 ? 6.345 -13.906 -8.011 1.00 79.19 94 PRO A C 1
ATOM 686 O O . PRO A 1 94 ? 6.560 -14.698 -7.102 1.00 79.19 94 PRO A O 1
ATOM 689 N N . VAL A 1 95 ? 5.985 -12.640 -7.774 1.00 75.12 95 VAL A N 1
ATOM 690 C CA . VAL A 1 95 ? 5.838 -12.087 -6.416 1.00 75.12 95 VAL A CA 1
ATOM 691 C C . VAL A 1 95 ? 4.443 -12.366 -5.849 1.00 75.12 95 VAL A C 1
ATOM 693 O O . VAL A 1 95 ? 4.282 -12.471 -4.635 1.00 75.12 95 VAL A O 1
ATOM 696 N N . LEU A 1 96 ? 3.437 -12.504 -6.720 1.00 77.44 96 LEU A N 1
ATOM 697 C CA . LEU A 1 96 ? 2.036 -12.699 -6.335 1.00 77.44 96 LEU A CA 1
ATOM 698 C C . LEU A 1 96 ? 1.630 -14.170 -6.166 1.00 77.44 96 LEU A C 1
ATOM 700 O O . LEU A 1 96 ? 0.622 -14.443 -5.519 1.00 77.44 96 LEU A O 1
ATOM 704 N N . ARG A 1 97 ? 2.382 -15.120 -6.733 1.00 70.12 97 ARG A N 1
ATOM 705 C CA . ARG A 1 97 ? 2.149 -16.558 -6.537 1.00 70.12 97 ARG A CA 1
ATOM 706 C C . ARG A 1 97 ? 3.035 -17.071 -5.398 1.00 70.12 97 ARG A C 1
ATOM 708 O O . ARG A 1 97 ? 4.236 -17.236 -5.587 1.00 70.12 97 ARG A O 1
ATOM 715 N N . ARG A 1 98 ? 2.434 -17.317 -4.233 1.00 57.91 98 ARG A N 1
ATOM 716 C CA . ARG A 1 98 ? 3.015 -18.093 -3.128 1.00 57.91 98 ARG A CA 1
ATOM 717 C C . ARG A 1 98 ? 2.145 -19.299 -2.832 1.00 57.91 98 ARG A C 1
ATOM 719 O O . ARG A 1 98 ? 0.908 -19.138 -2.902 1.00 57.91 98 ARG A O 1
#

Secondary structure (DSSP, 8-state):
-EEEES-HHHHHHHHHHHHHH-GGGGGG-EEEESSTTTT--SPPEEEEEE-----BTTB--HHHHHHHHHHHHHTEEEEEEEEE---TTS--HHHH--

pLDDT: mean 89.93, std 11.76, range [44.34, 98.62]

Foldseek 3Di:
DEAEDQDPVVQVVVLVCCCPPPVVCSVVYHYHHDLQCVPPPDAQDLEDEDEFDQDDDPDGPLVSRLVNLLSNVVRHDVNHDYDYDDDPVRDNPVSPDD

Sequence (98 aa):
LVFADESAMAIASARGNVARLVPDLAGDCRFHHGDGLLAYTGAAAGLILCNPPFHLNHAVDEYAGRRLAAQCAAHLAPGGVLCLVANRHLDYTPVLRR

Radius of gyration: 14.27 Å; chains: 1; bounding box: 29×36×34 Å